Protein AF-A0A928IJK2-F1 (afdb_monomer_lite)

Sequence (153 aa):
MLKKISAVILCIFLLLCLLACENNAVIPQGGTDISQPETQPDKPLPTMDVFHTENIVRITFFGYYGEGTPVEVPSENMEEIIAWLDSFTLEEEILEDVVPGNNTWCVEIEYSDGAFVKQGLSSIKVGDTGYYLDYDQPPECFKKLISQSILEI

pLDDT: mean 72.0, std 21.46, range [30.52, 97.12]

Structure (mmCIF, N/CA/C/O backbone):
data_AF-A0A928IJK2-F1
#
_entry.id   AF-A0A928IJK2-F1
#
loop_
_atom_site.group_PDB
_atom_site.id
_atom_site.type_symbol
_atom_site.label_atom_id
_atom_site.label_alt_id
_atom_site.label_comp_id
_atom_site.label_asym_id
_atom_site.label_entity_id
_atom_site.label_seq_id
_atom_site.pdbx_PDB_ins_code
_atom_site.Cartn_x
_atom_site.Cartn_y
_atom_site.Cartn_z
_atom_site.occupancy
_atom_site.B_iso_or_equiv
_atom_site.auth_seq_id
_atom_site.auth_comp_id
_atom_site.auth_asym_id
_atom_site.auth_atom_id
_atom_site.pdbx_PDB_model_num
ATOM 1 N N . MET A 1 1 ? -6.064 -34.026 30.015 1.00 42.16 1 MET A N 1
ATOM 2 C CA . MET A 1 1 ? -4.723 -34.434 29.540 1.00 42.16 1 MET A CA 1
ATOM 3 C C . MET A 1 1 ? -4.695 -34.317 28.025 1.00 42.16 1 MET A C 1
ATOM 5 O O . MET A 1 1 ? -5.055 -35.266 27.340 1.00 42.16 1 MET A O 1
ATOM 9 N N . LEU A 1 2 ? -4.364 -33.133 27.504 1.00 40.41 2 LEU A N 1
ATOM 10 C CA . LEU A 1 2 ? -4.243 -32.905 26.065 1.00 40.41 2 LEU A CA 1
ATOM 11 C C . LEU A 1 2 ? -2.756 -32.929 25.703 1.00 40.41 2 LEU A C 1
ATOM 13 O O . LEU A 1 2 ? -1.925 -32.343 26.393 1.00 40.41 2 LEU A O 1
ATOM 17 N N . LYS A 1 3 ? -2.447 -33.752 24.703 1.00 42.09 3 LYS A N 1
ATOM 18 C CA . LYS A 1 3 ? -1.114 -34.214 24.326 1.00 42.09 3 LYS A CA 1
ATOM 19 C C . LYS A 1 3 ? -0.208 -33.045 23.947 1.00 42.09 3 LYS A C 1
ATOM 21 O O . LYS A 1 3 ? -0.611 -32.167 23.196 1.00 42.09 3 LYS A O 1
ATOM 26 N N . LYS A 1 4 ? 1.033 -33.112 24.436 1.00 47.56 4 LYS A N 1
ATOM 27 C CA . LYS A 1 4 ? 2.184 -32.325 23.988 1.00 47.56 4 LYS A CA 1
ATOM 28 C C . LYS A 1 4 ? 2.239 -32.366 22.459 1.00 47.56 4 LYS A C 1
ATOM 30 O O . LYS A 1 4 ? 2.626 -33.386 21.889 1.00 47.56 4 LYS A O 1
ATOM 35 N N . ILE A 1 5 ? 1.813 -31.288 21.808 1.00 51.25 5 ILE A N 1
ATOM 36 C CA . ILE A 1 5 ? 2.093 -31.068 20.393 1.00 51.25 5 ILE A CA 1
ATOM 37 C C . ILE A 1 5 ? 3.600 -30.841 20.340 1.00 51.25 5 ILE A C 1
ATOM 39 O O . ILE A 1 5 ? 4.123 -29.883 20.902 1.00 51.25 5 ILE A O 1
ATOM 43 N N . SER A 1 6 ? 4.298 -31.841 19.808 1.00 50.16 6 SER A N 1
ATOM 44 C CA . SER A 1 6 ? 5.751 -31.870 19.723 1.00 50.16 6 SER A CA 1
ATOM 45 C C . SER A 1 6 ? 6.216 -30.638 18.950 1.00 50.16 6 SER A C 1
ATOM 47 O O . SER A 1 6 ? 5.708 -30.397 17.856 1.00 50.16 6 SER A O 1
ATOM 49 N N . ALA A 1 7 ? 7.175 -29.883 19.496 1.00 53.25 7 ALA A N 1
ATOM 50 C CA . ALA A 1 7 ? 7.751 -28.679 18.879 1.00 53.25 7 ALA A CA 1
ATOM 51 C C . ALA A 1 7 ? 8.199 -28.901 17.417 1.00 53.25 7 ALA A C 1
ATOM 53 O O . ALA A 1 7 ? 8.236 -27.975 16.618 1.00 53.25 7 ALA A O 1
ATOM 54 N N . VAL A 1 8 ? 8.437 -30.160 17.046 1.00 53.50 8 VAL A N 1
ATOM 55 C CA . VAL A 1 8 ? 8.725 -30.626 15.688 1.00 53.50 8 VAL A CA 1
ATOM 56 C C . VAL A 1 8 ? 7.607 -30.295 14.684 1.00 53.50 8 VAL A C 1
ATOM 58 O O . VAL A 1 8 ? 7.909 -29.935 13.554 1.00 53.50 8 VAL A O 1
ATOM 61 N N . ILE A 1 9 ? 6.327 -30.361 15.070 1.00 55.25 9 ILE A N 1
ATOM 62 C CA . ILE A 1 9 ? 5.197 -30.061 14.165 1.00 55.25 9 ILE A CA 1
ATOM 63 C C . ILE A 1 9 ? 5.077 -28.549 13.921 1.00 55.25 9 ILE A C 1
ATOM 65 O O . ILE A 1 9 ? 4.771 -28.132 12.807 1.00 55.25 9 ILE A O 1
ATOM 69 N N . LEU A 1 10 ? 5.387 -27.732 14.934 1.00 51.78 10 LEU A N 1
ATOM 70 C CA . LEU A 1 10 ? 5.416 -26.273 14.808 1.00 51.78 10 LEU A CA 1
ATOM 71 C C . LEU A 1 10 ? 6.588 -25.820 13.919 1.00 51.78 10 LEU A C 1
ATOM 73 O O . LEU A 1 10 ? 6.405 -24.964 13.058 1.00 51.78 10 LEU A O 1
ATOM 77 N N . CYS A 1 11 ? 7.758 -26.459 14.050 1.00 50.19 11 CYS A N 1
ATOM 78 C CA . CYS A 1 11 ? 8.909 -26.194 13.182 1.00 50.19 11 CYS A CA 1
ATOM 79 C C . CYS A 1 11 ? 8.665 -26.594 11.721 1.00 50.19 11 CYS A C 1
ATOM 81 O O . CYS A 1 11 ? 9.144 -25.904 10.831 1.00 50.19 11 CYS A O 1
ATOM 83 N N . ILE A 1 12 ? 7.917 -27.671 11.453 1.00 55.12 12 ILE A N 1
ATOM 84 C CA . ILE A 1 12 ? 7.596 -28.082 10.075 1.00 55.12 12 ILE A CA 1
ATOM 85 C C . ILE A 1 12 ? 6.626 -27.092 9.413 1.00 55.12 12 ILE A C 1
ATOM 87 O O . ILE A 1 12 ? 6.797 -26.782 8.239 1.00 55.12 12 ILE A O 1
ATOM 91 N N . PHE A 1 13 ? 5.659 -26.541 10.157 1.00 53.00 13 PHE A N 1
ATOM 92 C CA . PHE A 1 13 ? 4.785 -25.479 9.642 1.00 53.00 13 PHE A CA 1
ATOM 93 C C . PHE A 1 13 ? 5.549 -24.173 9.372 1.00 53.00 13 PHE A C 1
ATOM 95 O O . PHE A 1 13 ? 5.330 -23.546 8.341 1.00 53.00 13 PHE A O 1
ATOM 102 N N . LEU A 1 14 ? 6.502 -23.807 10.236 1.00 50.84 14 LEU A N 1
ATOM 103 C CA . LEU A 1 14 ? 7.410 -22.675 10.005 1.00 50.84 14 LEU A CA 1
ATOM 104 C C . LEU A 1 14 ? 8.338 -22.898 8.797 1.00 50.84 14 LEU A C 1
ATOM 106 O O . LEU A 1 14 ? 8.558 -21.967 8.028 1.00 50.84 14 LEU A O 1
ATOM 110 N N . LEU A 1 15 ? 8.824 -24.127 8.574 1.00 46.91 15 LEU A N 1
ATOM 111 C CA . LEU A 1 15 ? 9.623 -24.468 7.388 1.00 46.91 15 LEU A CA 1
ATOM 112 C C . LEU A 1 15 ? 8.802 -24.431 6.090 1.00 46.91 15 LEU A C 1
ATOM 114 O O . LEU A 1 15 ? 9.315 -24.020 5.055 1.00 46.91 15 LEU A O 1
ATOM 118 N N . LEU A 1 16 ? 7.530 -24.833 6.137 1.00 45.00 16 LEU A N 1
ATOM 119 C CA . LEU A 1 16 ? 6.624 -24.746 4.987 1.00 45.00 16 LEU A CA 1
ATOM 120 C C . LEU A 1 16 ? 6.260 -23.294 4.638 1.00 45.00 16 LEU A C 1
ATOM 122 O O . LEU A 1 16 ? 6.079 -22.999 3.461 1.00 45.00 16 LEU A O 1
ATOM 126 N N . CYS A 1 17 ? 6.230 -22.381 5.617 1.00 43.03 17 CYS A N 1
ATOM 127 C CA . CYS A 1 17 ? 6.132 -20.943 5.346 1.00 43.03 17 CYS A CA 1
ATOM 128 C C . CYS A 1 17 ? 7.426 -20.368 4.744 1.00 43.03 17 CYS A C 1
ATOM 130 O O . CYS A 1 17 ? 7.348 -19.507 3.874 1.00 43.03 17 CYS A O 1
ATOM 132 N N . LEU A 1 18 ? 8.603 -20.861 5.152 1.00 40.16 18 LEU A N 1
ATOM 133 C CA . LEU A 1 18 ? 9.893 -20.447 4.574 1.00 40.16 18 LEU A CA 1
ATOM 134 C C . LEU A 1 18 ? 10.011 -20.841 3.088 1.00 40.16 18 LEU A C 1
ATOM 136 O O . LEU A 1 18 ? 10.439 -20.038 2.264 1.00 40.16 18 LEU A O 1
ATOM 140 N N . LEU A 1 19 ? 9.529 -22.032 2.719 1.00 43.72 19 LEU A N 1
ATOM 141 C CA . LEU A 1 19 ? 9.541 -22.532 1.335 1.00 43.72 19 LEU A CA 1
ATOM 142 C C . LEU A 1 19 ? 8.519 -21.868 0.394 1.00 43.72 19 LEU A C 1
ATOM 144 O O . LEU A 1 19 ? 8.597 -22.068 -0.815 1.00 43.72 19 LEU A O 1
ATOM 148 N N . ALA A 1 20 ? 7.574 -21.074 0.907 1.00 42.31 20 ALA A N 1
ATOM 149 C CA . ALA A 1 20 ? 6.661 -20.297 0.064 1.00 42.31 20 ALA A CA 1
ATOM 150 C C . ALA A 1 20 ? 7.282 -18.976 -0.433 1.00 42.31 20 ALA A C 1
ATOM 152 O O . ALA A 1 20 ? 6.741 -18.363 -1.350 1.00 42.31 20 ALA A O 1
ATOM 153 N N . CYS A 1 21 ? 8.426 -18.566 0.131 1.00 39.59 21 CYS A N 1
ATOM 154 C CA . CYS A 1 21 ? 9.182 -17.391 -0.313 1.00 39.59 21 CYS A CA 1
ATOM 155 C C . CYS A 1 21 ? 10.445 -17.745 -1.120 1.00 39.59 21 CYS A C 1
ATOM 157 O O . CYS A 1 21 ? 10.965 -16.889 -1.833 1.00 39.59 21 CYS A O 1
ATOM 159 N N . GLU A 1 22 ? 10.930 -18.989 -1.048 1.00 43.34 22 GLU A N 1
ATOM 160 C CA . GLU A 1 22 ? 12.134 -19.448 -1.748 1.00 43.34 22 GLU A CA 1
ATOM 161 C C . GLU A 1 22 ? 11.792 -20.505 -2.805 1.00 43.34 22 GLU A C 1
ATOM 163 O O . GLU A 1 22 ? 11.701 -21.687 -2.495 1.00 43.34 22 GLU A O 1
ATOM 168 N N . ASN A 1 23 ? 11.637 -20.110 -4.069 1.00 42.38 23 ASN A N 1
ATOM 169 C CA . ASN A 1 23 ? 11.856 -21.010 -5.205 1.00 42.38 23 ASN A CA 1
ATOM 170 C C . ASN A 1 23 ? 12.212 -20.205 -6.456 1.00 42.38 23 ASN A C 1
ATOM 172 O O . ASN A 1 23 ? 11.335 -19.688 -7.142 1.00 42.38 23 ASN A O 1
ATOM 176 N N . ASN A 1 24 ? 13.518 -20.104 -6.722 1.00 40.22 24 ASN A N 1
ATOM 177 C CA . ASN A 1 24 ? 14.167 -20.501 -7.984 1.00 40.22 24 ASN A CA 1
ATOM 178 C C . ASN A 1 24 ? 15.527 -19.800 -8.140 1.00 40.22 24 ASN A C 1
ATOM 180 O O . ASN A 1 24 ? 15.746 -19.025 -9.064 1.00 40.22 24 ASN A O 1
ATOM 184 N N . ALA A 1 25 ? 16.478 -20.116 -7.260 1.00 32.56 25 ALA A N 1
ATOM 185 C CA . ALA A 1 25 ? 17.888 -19.884 -7.554 1.00 32.56 25 ALA A CA 1
ATOM 186 C C . ALA A 1 25 ? 18.413 -21.079 -8.369 1.00 32.56 25 ALA A C 1
ATOM 188 O O . ALA A 1 25 ? 18.841 -22.093 -7.818 1.00 32.56 25 ALA A O 1
ATOM 189 N N . VAL A 1 26 ? 18.337 -20.990 -9.699 1.00 35.78 26 VAL A N 1
ATOM 190 C CA . VAL A 1 26 ? 19.169 -21.826 -10.575 1.00 35.78 26 VAL A CA 1
ATOM 191 C C . VAL A 1 26 ? 20.574 -21.243 -10.517 1.00 35.78 26 VAL A C 1
ATOM 193 O O . VAL A 1 26 ? 20.751 -20.067 -10.801 1.00 35.78 26 VAL A O 1
ATOM 196 N N . ILE A 1 27 ? 21.562 -22.053 -10.140 1.00 40.22 27 ILE A N 1
ATOM 197 C CA . ILE A 1 27 ? 22.981 -21.681 -10.162 1.00 40.22 27 ILE A CA 1
ATOM 198 C C . ILE A 1 27 ? 23.524 -21.935 -11.577 1.00 40.22 27 ILE A C 1
ATOM 200 O O . ILE A 1 27 ? 23.604 -23.105 -11.964 1.00 40.22 27 ILE A O 1
ATOM 204 N N . PRO A 1 28 ? 23.991 -20.923 -12.332 1.00 38.88 28 PRO A N 1
ATOM 205 C CA . PRO A 1 28 ? 24.924 -21.145 -13.419 1.00 38.88 28 PRO A CA 1
ATOM 206 C C . PRO A 1 28 ? 26.345 -20.886 -12.910 1.00 38.88 28 PRO A C 1
ATOM 208 O O . PRO A 1 28 ? 26.696 -19.797 -12.463 1.00 38.88 28 PRO A O 1
ATOM 211 N N . GLN A 1 29 ? 27.184 -21.915 -12.992 1.00 40.66 29 GLN A N 1
ATOM 212 C CA . GLN A 1 29 ? 28.629 -21.747 -12.927 1.00 40.66 29 GLN A CA 1
ATOM 213 C C . GLN A 1 29 ? 29.141 -21.210 -14.266 1.00 40.66 29 GLN A C 1
ATOM 215 O O . GLN A 1 29 ? 28.863 -21.816 -15.299 1.00 40.66 29 GLN A O 1
ATOM 220 N N . GLY A 1 30 ? 29.980 -20.172 -14.239 1.00 33.91 30 GLY A N 1
ATOM 221 C CA . GLY A 1 30 ? 30.971 -19.964 -15.295 1.00 33.91 30 GLY A CA 1
ATOM 222 C C . GLY A 1 30 ? 31.285 -18.514 -15.655 1.00 33.91 30 GLY A C 1
ATOM 223 O O . GLY A 1 30 ? 30.442 -17.818 -16.195 1.00 33.91 30 GLY A O 1
ATOM 224 N N . GLY A 1 31 ? 32.562 -18.152 -15.489 1.00 31.61 31 GLY A N 1
ATOM 225 C CA . GLY A 1 31 ? 33.291 -17.328 -16.459 1.00 31.61 31 GLY A CA 1
ATOM 226 C C . GLY A 1 31 ? 33.277 -15.815 -16.249 1.00 31.61 31 GLY A C 1
ATOM 227 O O . GLY A 1 31 ? 32.331 -15.135 -16.605 1.00 31.61 31 GLY A O 1
ATOM 228 N N . THR A 1 32 ? 34.407 -15.300 -15.764 1.00 41.53 32 THR A N 1
ATOM 229 C CA . THR A 1 32 ? 34.867 -13.905 -15.867 1.00 41.53 32 THR A CA 1
ATOM 230 C C . THR A 1 32 ? 34.668 -13.298 -17.258 1.00 41.53 32 THR A C 1
ATOM 232 O O . THR A 1 32 ? 35.237 -13.822 -18.213 1.00 41.53 32 THR A O 1
ATOM 235 N N . ASP A 1 33 ? 34.051 -12.117 -17.323 1.00 30.52 33 ASP A N 1
ATOM 236 C CA . ASP A 1 33 ? 34.641 -10.977 -18.031 1.00 30.52 33 ASP A CA 1
ATOM 237 C C . ASP A 1 33 ? 34.201 -9.657 -17.380 1.00 30.52 33 ASP A C 1
ATOM 239 O O . ASP A 1 33 ? 33.043 -9.477 -17.011 1.00 30.52 33 ASP A O 1
ATOM 243 N N . ILE A 1 34 ? 35.163 -8.760 -17.176 1.00 47.44 34 ILE A N 1
ATOM 244 C CA . ILE A 1 34 ? 34.979 -7.461 -16.532 1.00 47.44 34 ILE A CA 1
ATOM 245 C C . ILE A 1 34 ? 34.822 -6.467 -17.675 1.00 47.44 34 ILE A C 1
ATOM 247 O O . ILE A 1 34 ? 35.806 -6.050 -18.281 1.00 47.44 34 ILE A O 1
ATOM 251 N N . SER A 1 35 ? 33.592 -6.098 -17.999 1.00 36.81 35 SER A N 1
ATOM 252 C CA . SER A 1 35 ? 33.308 -4.971 -18.885 1.00 36.81 35 SER A CA 1
ATOM 253 C C . SER A 1 35 ? 32.145 -4.183 -18.297 1.00 36.81 35 SER A C 1
ATOM 255 O O . SER A 1 35 ? 31.202 -4.767 -17.776 1.00 36.81 35 SER A O 1
ATOM 257 N N . GLN A 1 36 ? 32.311 -2.858 -18.285 1.00 37.59 36 GLN A N 1
ATOM 258 C CA . GLN A 1 36 ? 31.427 -1.837 -17.708 1.00 37.59 36 GLN A CA 1
ATOM 259 C C . GLN A 1 36 ? 29.932 -2.168 -17.831 1.00 37.59 36 GLN A C 1
ATOM 261 O O . GLN A 1 36 ? 29.539 -2.659 -18.888 1.00 37.59 36 GLN A O 1
ATOM 266 N N . PRO A 1 37 ? 29.080 -1.803 -16.848 1.00 38.72 37 PRO A N 1
ATOM 267 C CA . PRO A 1 37 ? 27.646 -1.812 -17.083 1.00 38.72 37 PRO A CA 1
ATOM 268 C C . PRO A 1 37 ? 27.351 -0.771 -18.166 1.00 38.72 37 PRO A C 1
ATOM 270 O O . PRO A 1 37 ? 27.391 0.441 -17.936 1.00 38.72 37 PRO A O 1
ATOM 273 N N . GLU A 1 38 ? 27.145 -1.262 -19.384 1.00 38.62 38 GLU A N 1
ATOM 274 C CA . GLU A 1 38 ? 26.524 -0.511 -20.456 1.00 38.62 38 GLU A CA 1
ATOM 275 C C . GLU A 1 38 ? 25.148 -0.098 -19.941 1.00 38.62 38 GLU A C 1
ATOM 277 O O . GLU A 1 38 ? 24.341 -0.934 -19.541 1.00 38.62 38 GLU A O 1
ATOM 282 N N . THR A 1 39 ? 24.909 1.208 -19.881 1.00 42.47 39 THR A N 1
ATOM 283 C CA . THR A 1 39 ? 23.608 1.776 -19.542 1.00 42.47 39 THR A CA 1
ATOM 284 C C . THR A 1 39 ? 22.614 1.222 -20.559 1.00 42.47 39 THR A C 1
ATOM 286 O O . THR A 1 39 ? 22.663 1.592 -21.736 1.00 42.47 39 THR A O 1
ATOM 289 N N . GLN A 1 40 ? 21.788 0.258 -20.138 1.00 46.19 40 GLN A N 1
ATOM 290 C CA . GLN A 1 40 ? 20.740 -0.302 -20.983 1.00 46.19 40 GLN A CA 1
ATOM 291 C C . GLN A 1 40 ? 19.862 0.852 -21.484 1.00 46.19 40 GLN A C 1
ATOM 293 O O . GLN A 1 40 ? 19.546 1.754 -20.708 1.00 46.19 40 GLN A O 1
ATOM 298 N N . PRO A 1 41 ? 19.473 0.853 -22.769 1.00 48.78 41 PRO A N 1
ATOM 299 C CA . PRO A 1 41 ? 18.548 1.854 -23.281 1.00 48.78 41 PRO A CA 1
ATOM 300 C C . PRO A 1 41 ? 17.248 1.768 -22.478 1.00 48.78 41 PRO A C 1
ATOM 302 O O . PRO A 1 41 ? 16.774 0.650 -22.276 1.00 48.78 41 PRO A O 1
ATOM 305 N N . ASP A 1 42 ? 16.714 2.922 -22.048 1.00 61.28 42 ASP A N 1
ATOM 306 C CA . ASP A 1 42 ? 15.451 3.098 -21.311 1.00 61.28 42 ASP A CA 1
ATOM 307 C C . ASP A 1 42 ? 14.395 2.085 -21.772 1.00 61.28 42 ASP A C 1
ATOM 309 O O . ASP A 1 42 ? 13.663 2.297 -22.746 1.00 61.28 42 ASP A O 1
ATOM 313 N N . LYS A 1 43 ? 14.332 0.938 -21.094 1.00 60.28 43 LYS A N 1
ATOM 314 C CA . LYS A 1 43 ? 13.240 -0.008 -21.265 1.00 60.28 43 LYS A CA 1
ATOM 315 C C . LYS A 1 43 ? 12.033 0.692 -20.649 1.00 60.28 43 LYS A C 1
ATOM 317 O O . LYS A 1 43 ? 12.098 1.029 -19.468 1.00 60.28 43 LYS A O 1
ATOM 322 N N . PRO A 1 44 ? 10.956 0.946 -21.411 1.00 66.00 44 PRO A N 1
ATOM 323 C CA . PRO A 1 44 ? 9.793 1.608 -20.849 1.00 66.00 44 PRO A CA 1
ATOM 324 C C . PRO A 1 44 ? 9.273 0.776 -19.678 1.00 66.00 44 PRO A C 1
ATOM 326 O O . PRO A 1 44 ? 9.063 -0.435 -19.812 1.00 66.00 44 PRO A O 1
ATOM 329 N N . LEU A 1 45 ? 9.111 1.432 -18.531 1.00 76.56 45 LEU A N 1
ATOM 330 C CA . LEU A 1 45 ? 8.545 0.814 -17.342 1.00 76.56 45 LEU A CA 1
ATOM 331 C C . LEU A 1 45 ? 7.120 0.341 -17.645 1.00 76.56 45 LEU A C 1
ATOM 333 O O . LEU A 1 45 ? 6.410 0.982 -18.431 1.00 76.56 45 LEU A O 1
ATOM 337 N N . PRO A 1 46 ? 6.675 -0.766 -17.032 1.00 73.81 46 PRO A N 1
ATOM 338 C CA . PRO A 1 46 ? 5.279 -1.157 -17.102 1.00 73.81 46 PRO A CA 1
ATOM 339 C C . PRO A 1 46 ? 4.390 -0.011 -16.605 1.00 73.81 46 PRO A C 1
ATOM 341 O O . PRO A 1 46 ? 4.567 0.486 -15.497 1.00 73.81 46 PRO A O 1
ATOM 344 N N . THR A 1 47 ? 3.407 0.397 -17.402 1.00 72.31 47 THR A N 1
ATOM 345 C CA . THR A 1 47 ? 2.336 1.272 -16.921 1.00 72.31 47 THR A CA 1
ATOM 346 C C . THR A 1 47 ? 1.327 0.402 -16.181 1.00 72.31 47 THR A C 1
ATOM 348 O O . THR A 1 47 ? 0.496 -0.252 -16.817 1.00 72.31 47 THR A O 1
ATOM 351 N N . MET A 1 48 ? 1.440 0.335 -14.858 1.00 78.56 48 MET A N 1
ATOM 352 C CA . MET A 1 48 ? 0.477 -0.346 -13.996 1.00 78.56 48 MET A CA 1
ATOM 353 C C . MET A 1 48 ? 0.206 0.480 -12.748 1.00 78.56 48 MET A C 1
ATOM 355 O O . MET A 1 48 ? 1.110 1.142 -12.239 1.00 78.56 48 MET A O 1
ATOM 359 N N . ASP A 1 49 ? -1.016 0.379 -12.241 1.00 80.44 49 ASP A N 1
ATOM 360 C CA . ASP A 1 49 ? -1.346 0.884 -10.916 1.00 80.44 49 ASP A CA 1
ATOM 361 C C . ASP A 1 49 ? -0.666 -0.028 -9.892 1.00 80.44 49 ASP A C 1
ATOM 363 O O . ASP A 1 49 ? -0.879 -1.246 -9.888 1.00 80.44 49 ASP A O 1
ATOM 367 N N . VAL A 1 50 ? 0.192 0.543 -9.046 1.00 85.75 50 VAL A N 1
ATOM 368 C CA . VAL A 1 50 ? 0.891 -0.220 -7.999 1.00 85.75 50 VAL A CA 1
ATOM 369 C C . VAL A 1 50 ? -0.112 -0.725 -6.960 1.00 85.75 50 VAL A C 1
ATOM 371 O O . VAL A 1 50 ? -0.023 -1.867 -6.503 1.00 85.75 50 VAL A O 1
ATOM 374 N N . PHE A 1 51 ? -1.097 0.111 -6.634 1.00 87.94 51 PHE A N 1
ATOM 375 C CA . PHE A 1 51 ? -2.222 -0.215 -5.773 1.00 87.94 51 PHE A CA 1
ATOM 376 C C . PHE A 1 51 ? -3.523 0.092 -6.501 1.00 87.94 51 PHE A C 1
ATOM 378 O O . PHE A 1 51 ? -3.705 1.185 -7.024 1.00 87.94 51 PHE A O 1
ATOM 385 N N . HIS A 1 52 ? -4.461 -0.851 -6.488 1.00 88.88 52 HIS A N 1
ATOM 386 C CA . HIS A 1 52 ? -5.830 -0.536 -6.867 1.00 88.88 52 HIS A CA 1
ATOM 387 C C . HIS A 1 52 ? -6.475 0.223 -5.707 1.00 88.88 52 HIS A C 1
ATOM 389 O O . HIS A 1 52 ? -6.551 -0.287 -4.594 1.00 88.88 52 HIS A O 1
ATOM 395 N N . THR A 1 53 ? -6.906 1.456 -5.947 1.00 89.31 53 THR A N 1
ATOM 396 C CA . THR A 1 53 ? -7.439 2.346 -4.901 1.00 89.31 53 THR A CA 1
ATOM 397 C C . THR A 1 53 ? -8.964 2.326 -4.808 1.00 89.31 53 THR A C 1
ATOM 399 O O . THR A 1 53 ? -9.555 2.835 -3.855 1.00 89.31 53 THR A O 1
ATOM 402 N N . GLU A 1 54 ? -9.626 1.667 -5.758 1.00 90.62 54 GLU A N 1
ATOM 403 C CA . GLU A 1 54 ? -11.071 1.478 -5.762 1.00 90.62 54 GLU A CA 1
ATOM 404 C C . GLU A 1 54 ? -11.512 0.354 -4.815 1.00 90.62 54 GLU A C 1
ATOM 406 O O . GLU A 1 54 ? -10.856 -0.676 -4.681 1.00 90.62 54 GLU A O 1
ATOM 411 N N . ASN A 1 55 ? -12.697 0.512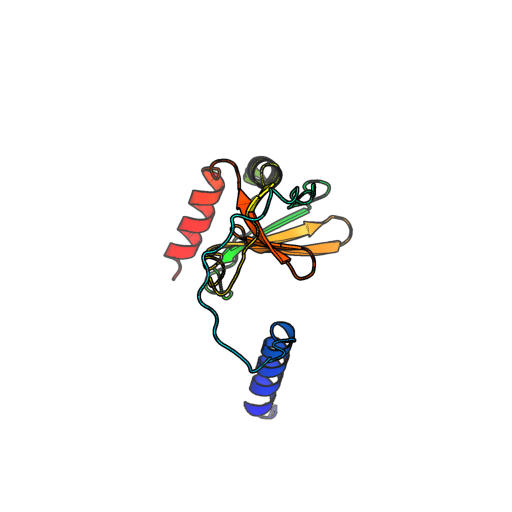 -4.214 1.00 92.94 55 ASN A N 1
ATOM 412 C CA . ASN A 1 55 ? -13.375 -0.530 -3.432 1.00 92.94 55 ASN A CA 1
ATOM 413 C C . ASN A 1 55 ? -12.586 -1.081 -2.228 1.00 92.94 55 ASN A C 1
ATOM 415 O O . ASN A 1 55 ? -12.900 -2.167 -1.735 1.00 92.94 55 ASN A O 1
ATOM 419 N N . ILE A 1 56 ? -11.600 -0.333 -1.732 1.00 95.25 56 ILE A N 1
ATOM 420 C CA . ILE A 1 56 ? -10.873 -0.664 -0.508 1.00 95.25 56 ILE A CA 1
ATOM 421 C C . ILE A 1 56 ? -11.825 -0.585 0.691 1.00 95.25 56 ILE A C 1
ATOM 423 O O . ILE A 1 56 ? -12.538 0.405 0.871 1.00 95.25 56 ILE A O 1
ATOM 427 N N . VAL A 1 57 ? -11.806 -1.615 1.538 1.00 95.94 57 VAL A N 1
ATOM 428 C CA . VAL A 1 57 ? -12.597 -1.663 2.780 1.00 95.94 57 VAL A CA 1
ATOM 429 C C . VAL A 1 57 ? -11.739 -1.630 4.043 1.00 95.94 57 VAL A C 1
ATOM 431 O O . VAL A 1 57 ? -12.229 -1.195 5.085 1.00 95.94 57 VAL A O 1
ATOM 434 N N . ARG A 1 58 ? -10.471 -2.053 3.967 1.00 97.00 58 ARG A N 1
ATOM 435 C CA . ARG A 1 58 ? -9.526 -2.016 5.092 1.00 97.00 58 ARG A CA 1
ATOM 436 C C . ARG A 1 58 ? -8.102 -1.830 4.591 1.00 97.00 58 ARG A C 1
ATOM 438 O O . ARG A 1 58 ? -7.716 -2.432 3.591 1.00 97.00 58 ARG A O 1
ATOM 445 N N . ILE A 1 59 ? -7.327 -1.036 5.323 1.00 96.56 59 ILE A N 1
ATOM 446 C CA . ILE A 1 59 ? -5.885 -0.887 5.129 1.00 96.56 59 ILE A CA 1
ATOM 447 C C . ILE A 1 59 ? -5.201 -1.153 6.466 1.00 96.56 59 ILE A C 1
ATOM 449 O O . ILE A 1 59 ? -5.583 -0.577 7.486 1.00 96.56 59 ILE A O 1
ATOM 453 N N . THR A 1 60 ? -4.175 -1.996 6.449 1.00 93.69 60 THR A N 1
ATOM 454 C CA . THR A 1 60 ? -3.360 -2.318 7.623 1.00 93.69 60 THR A CA 1
ATOM 455 C C . THR A 1 60 ? -1.884 -2.162 7.284 1.00 93.69 60 THR A C 1
ATOM 457 O O . THR A 1 60 ? -1.394 -2.772 6.335 1.00 93.69 60 THR A O 1
ATOM 460 N N . PHE A 1 61 ? -1.152 -1.387 8.081 1.00 91.31 61 PHE A N 1
ATOM 461 C CA . PHE A 1 61 ? 0.301 -1.266 7.976 1.00 91.31 61 PHE A CA 1
ATOM 462 C C . PHE A 1 61 ? 1.004 -2.192 8.966 1.00 91.31 61 PHE A C 1
ATOM 464 O O . PHE A 1 61 ? 0.541 -2.391 10.088 1.00 91.31 61 PHE A O 1
ATOM 471 N N . PHE A 1 62 ? 2.142 -2.750 8.572 1.00 84.88 62 PHE A N 1
ATOM 472 C CA . PHE A 1 62 ? 2.977 -3.572 9.449 1.00 84.88 62 PHE A CA 1
ATOM 473 C C . PHE A 1 62 ? 4.453 -3.398 9.096 1.00 84.88 62 PHE A C 1
ATOM 475 O O . PHE A 1 62 ? 4.807 -3.175 7.934 1.00 84.88 62 PHE A O 1
ATOM 482 N N . GLY A 1 63 ? 5.307 -3.494 10.114 1.00 75.25 63 GLY A N 1
ATOM 483 C CA . GLY A 1 63 ? 6.753 -3.450 9.945 1.00 75.25 63 GLY A CA 1
ATOM 484 C C . GLY A 1 63 ? 7.277 -4.671 9.184 1.00 75.25 63 GLY A C 1
ATOM 485 O O . GLY A 1 63 ? 6.648 -5.739 9.150 1.00 75.25 63 GLY A O 1
ATOM 486 N N . TYR A 1 64 ? 8.444 -4.519 8.556 1.00 67.88 64 TYR A N 1
ATOM 487 C CA . TYR A 1 64 ? 9.135 -5.630 7.896 1.00 67.88 64 TYR A CA 1
ATOM 488 C C . TYR A 1 64 ? 9.377 -6.802 8.866 1.00 67.88 64 TYR A C 1
ATOM 490 O O . TYR A 1 64 ? 9.600 -6.591 10.053 1.00 67.88 64 TYR A O 1
ATOM 498 N N . TYR A 1 65 ? 9.336 -8.039 8.360 1.00 53.91 65 TYR A N 1
ATOM 499 C CA . TYR A 1 65 ? 9.363 -9.310 9.118 1.00 53.91 65 TYR A CA 1
ATOM 500 C C . TYR A 1 65 ? 8.130 -9.642 9.974 1.00 53.91 65 TYR A C 1
ATOM 502 O O . TYR A 1 65 ? 8.117 -10.678 10.639 1.00 53.91 65 TYR A O 1
ATOM 510 N N . GLY A 1 66 ? 7.068 -8.828 9.934 1.00 53.91 66 GLY A N 1
ATOM 511 C CA . GLY A 1 66 ? 5.945 -9.011 10.861 1.00 53.91 66 GLY A CA 1
ATOM 512 C C . GLY A 1 66 ? 6.341 -8.703 12.308 1.00 53.91 66 GLY A C 1
ATOM 513 O O . GLY A 1 66 ? 5.673 -9.1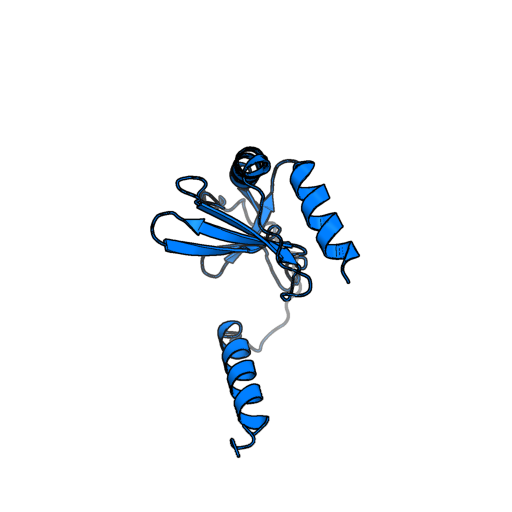52 13.239 1.00 53.91 66 GLY A O 1
ATOM 514 N N . GLU A 1 67 ? 7.441 -7.967 12.487 1.00 54.75 67 GLU A N 1
ATOM 515 C CA . GLU A 1 67 ? 7.811 -7.366 13.757 1.00 54.75 67 GLU A CA 1
ATOM 516 C C . GLU A 1 67 ? 6.984 -6.086 13.959 1.00 54.75 67 GLU A C 1
ATOM 518 O O . GLU A 1 67 ? 6.788 -5.292 13.036 1.00 54.75 67 GLU A O 1
ATOM 523 N N . GLY A 1 68 ? 6.472 -5.907 15.177 1.00 63.06 68 GLY A N 1
ATOM 524 C CA . GLY A 1 68 ? 5.574 -4.811 15.540 1.00 63.06 68 GLY A CA 1
ATOM 525 C C . GLY A 1 68 ? 4.085 -5.159 15.444 1.00 63.06 68 GLY A C 1
ATOM 526 O O . GLY A 1 68 ? 3.669 -6.120 14.797 1.00 63.06 68 GLY A O 1
ATOM 527 N N . THR A 1 69 ? 3.267 -4.370 16.139 1.00 78.69 69 THR A N 1
ATOM 528 C CA . THR A 1 69 ? 1.806 -4.496 16.122 1.00 78.69 69 THR A CA 1
ATOM 529 C C . THR A 1 69 ? 1.269 -3.992 14.777 1.00 78.69 69 THR A C 1
ATOM 531 O O . THR A 1 69 ? 1.562 -2.849 14.421 1.00 78.69 69 THR A O 1
ATOM 534 N N . PRO A 1 70 ? 0.487 -4.791 14.022 1.00 86.06 70 PRO A N 1
ATOM 535 C CA . PRO A 1 70 ? -0.203 -4.296 12.836 1.00 86.06 70 PRO A CA 1
ATOM 536 C C . PRO A 1 70 ? -1.098 -3.106 13.189 1.00 86.06 70 PRO A C 1
ATOM 538 O O . PRO A 1 70 ? -1.859 -3.165 14.157 1.00 86.06 70 PRO A O 1
ATOM 541 N N . VAL A 1 71 ? -1.017 -2.039 12.400 1.00 89.81 71 VAL A N 1
ATOM 542 C CA . VAL A 1 71 ? -1.776 -0.807 12.611 1.00 89.81 71 VAL A CA 1
ATOM 543 C C . VAL A 1 71 ? -2.836 -0.690 11.532 1.00 89.81 71 VAL A C 1
ATOM 545 O O . VAL A 1 71 ? -2.535 -0.405 10.373 1.00 89.81 71 VAL A O 1
ATOM 548 N N . GLU A 1 72 ? -4.086 -0.914 11.917 1.00 93.88 72 GLU A N 1
ATOM 549 C CA . GLU A 1 72 ? -5.229 -0.635 11.054 1.00 93.88 72 GLU A CA 1
ATOM 550 C C . GLU A 1 72 ? -5.398 0.877 10.885 1.00 93.88 72 GLU A C 1
ATOM 552 O O . GLU A 1 72 ? -5.319 1.638 11.853 1.00 93.88 72 GLU A O 1
ATOM 557 N N . VAL A 1 73 ? -5.631 1.310 9.648 1.00 95.38 73 VAL A N 1
ATOM 558 C CA . VAL A 1 73 ? -5.897 2.709 9.323 1.00 95.38 73 VAL A CA 1
ATOM 559 C C . VAL A 1 73 ? -7.300 3.082 9.816 1.00 95.38 73 VAL A C 1
ATOM 561 O O . VAL A 1 73 ? -8.283 2.493 9.364 1.00 95.38 73 VAL A O 1
ATOM 564 N N . PRO A 1 74 ? -7.432 4.074 10.716 1.00 95.62 74 PRO A N 1
ATOM 565 C CA . PRO A 1 74 ? -8.734 4.559 11.157 1.00 95.62 74 PRO A CA 1
ATOM 566 C C . PRO A 1 74 ? -9.537 5.163 10.004 1.00 95.62 74 PRO A C 1
ATOM 568 O O . PRO A 1 74 ? -8.970 5.796 9.111 1.00 95.62 74 PRO A O 1
ATOM 571 N N . SER A 1 75 ? -10.865 5.041 10.062 1.00 95.62 75 SER A N 1
ATOM 572 C CA . SER A 1 75 ? -11.775 5.530 9.015 1.00 95.62 75 SER A CA 1
ATOM 573 C C . SER A 1 75 ? -11.563 7.001 8.642 1.00 95.62 75 SER A C 1
ATOM 575 O O . SER A 1 75 ? -11.670 7.358 7.473 1.00 95.62 75 SER A O 1
ATOM 577 N N . GLU A 1 76 ? -11.215 7.843 9.614 1.00 96.31 76 GLU A N 1
ATOM 578 C CA . GLU A 1 76 ? -10.949 9.271 9.435 1.00 96.31 76 GLU A CA 1
ATOM 579 C C . GLU A 1 76 ? -9.675 9.574 8.633 1.00 96.31 76 GLU A C 1
ATOM 581 O O . GLU A 1 76 ? -9.551 10.672 8.100 1.00 96.31 76 GLU A O 1
ATOM 586 N N . ASN A 1 77 ? -8.752 8.613 8.531 1.00 96.69 77 ASN A N 1
ATOM 587 C CA . ASN A 1 77 ? -7.497 8.742 7.789 1.00 96.69 77 ASN A CA 1
ATOM 588 C C . ASN A 1 77 ? -7.533 7.995 6.443 1.00 96.69 77 ASN A C 1
ATOM 590 O O . ASN A 1 77 ? -6.596 8.118 5.659 1.00 96.69 77 ASN A O 1
ATOM 594 N N . MET A 1 78 ? -8.587 7.216 6.162 1.00 96.12 78 MET A N 1
ATOM 595 C CA . MET A 1 78 ? -8.660 6.353 4.975 1.00 96.12 78 MET A CA 1
ATOM 596 C C . MET A 1 78 ? -8.536 7.132 3.666 1.00 96.12 78 MET A C 1
ATOM 598 O O . MET A 1 78 ? -7.785 6.715 2.796 1.00 96.12 78 MET A O 1
ATOM 602 N N . GLU A 1 79 ? -9.230 8.262 3.523 1.00 96.12 79 GLU A N 1
ATOM 603 C CA . GLU A 1 79 ? -9.199 9.061 2.288 1.00 96.12 79 GLU A CA 1
ATOM 604 C C . GLU A 1 79 ? -7.785 9.575 1.973 1.00 96.12 79 GLU A C 1
ATOM 606 O O . GLU A 1 79 ? -7.310 9.440 0.849 1.00 96.12 79 GLU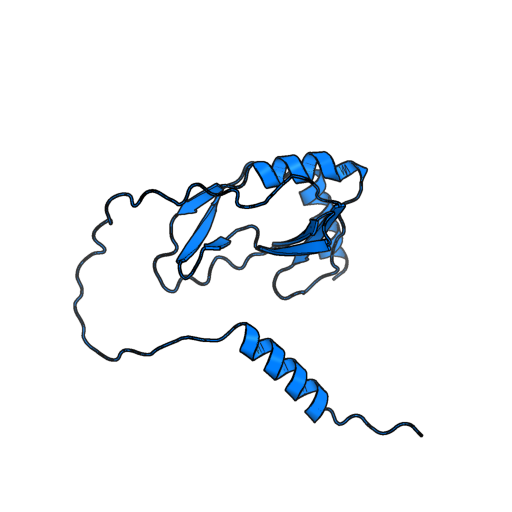 A O 1
ATOM 611 N N . GLU A 1 80 ? -7.084 10.098 2.982 1.00 96.50 80 GLU A N 1
ATOM 612 C CA . GLU A 1 80 ? -5.719 10.617 2.839 1.00 96.50 80 GLU A CA 1
ATOM 613 C C . GLU A 1 80 ? -4.721 9.495 2.516 1.00 96.50 80 GLU A C 1
ATOM 615 O O . GLU A 1 80 ? -3.845 9.662 1.668 1.00 96.50 80 GLU A O 1
ATOM 620 N N . ILE A 1 81 ? -4.876 8.328 3.150 1.00 97.12 81 ILE A N 1
ATOM 621 C CA . ILE A 1 81 ? -4.032 7.162 2.873 1.00 97.12 81 ILE A CA 1
ATOM 622 C C . ILE A 1 81 ? -4.303 6.594 1.476 1.00 97.12 81 ILE A C 1
ATOM 624 O O . ILE A 1 81 ? -3.351 6.250 0.785 1.00 97.12 81 ILE A O 1
ATOM 628 N N . ILE A 1 82 ? -5.562 6.515 1.036 1.00 96.56 82 ILE A N 1
ATOM 629 C CA . ILE A 1 82 ? -5.905 6.046 -0.315 1.00 96.56 82 ILE A CA 1
ATOM 630 C C . ILE A 1 82 ? -5.309 6.984 -1.367 1.00 96.56 82 ILE A C 1
ATOM 632 O O . ILE A 1 82 ? -4.677 6.503 -2.300 1.00 96.56 82 ILE A O 1
ATOM 636 N N . ALA A 1 83 ? -5.445 8.302 -1.191 1.00 95.75 83 ALA A N 1
ATOM 637 C CA . ALA A 1 83 ? -4.846 9.280 -2.099 1.00 95.75 83 ALA A CA 1
ATOM 638 C C . ALA A 1 83 ? -3.316 9.154 -2.155 1.00 95.75 83 ALA A C 1
ATOM 640 O O . ALA A 1 83 ? -2.717 9.292 -3.217 1.00 95.75 83 ALA A O 1
ATOM 641 N N . TRP A 1 84 ? -2.677 8.851 -1.022 1.00 95.94 84 TRP A N 1
ATOM 642 C CA . TRP A 1 84 ? -1.246 8.578 -1.003 1.00 95.94 84 TRP A CA 1
ATOM 643 C C . TRP A 1 84 ? -0.890 7.275 -1.731 1.00 95.94 84 TRP A C 1
ATOM 645 O O . TRP A 1 84 ? 0.042 7.283 -2.527 1.00 95.94 84 TRP A O 1
ATOM 655 N N . LEU A 1 85 ? -1.636 6.184 -1.527 1.00 95.00 85 LEU A N 1
ATOM 656 C CA . LEU A 1 85 ? -1.429 4.921 -2.251 1.00 95.00 85 LEU A CA 1
ATOM 657 C C . LEU A 1 85 ? -1.624 5.076 -3.770 1.00 95.00 85 LEU A C 1
ATOM 659 O O . LEU A 1 85 ? -0.923 4.423 -4.536 1.00 95.00 85 LEU A O 1
ATOM 663 N N . ASP A 1 86 ? -2.515 5.971 -4.197 1.00 94.88 86 ASP A N 1
ATOM 664 C CA . ASP A 1 86 ? -2.752 6.304 -5.611 1.00 94.88 86 ASP A CA 1
ATOM 665 C C . ASP A 1 86 ? -1.541 6.979 -6.279 1.00 94.88 86 ASP A C 1
ATOM 667 O O . ASP A 1 86 ? -1.376 6.911 -7.493 1.00 94.88 86 ASP A O 1
ATOM 671 N N . SER A 1 87 ? -0.664 7.614 -5.491 1.00 94.06 87 SER A N 1
ATOM 672 C CA . SER A 1 87 ? 0.534 8.299 -6.002 1.00 94.06 87 SER A CA 1
ATOM 673 C C . SER A 1 87 ? 1.683 7.355 -6.371 1.00 94.06 87 SER A C 1
ATOM 675 O O . SER A 1 87 ? 2.678 7.798 -6.943 1.00 94.06 87 SER A O 1
ATOM 677 N N . PHE A 1 88 ? 1.580 6.067 -6.027 1.00 92.69 88 PHE A N 1
ATOM 678 C CA . PHE A 1 88 ? 2.680 5.126 -6.200 1.00 92.69 88 PHE A CA 1
ATOM 679 C C . PHE A 1 88 ? 2.877 4.761 -7.665 1.00 92.69 88 PHE A C 1
ATOM 681 O O . PHE A 1 88 ? 1.968 4.277 -8.342 1.00 92.69 88 PHE A O 1
ATOM 688 N N . THR A 1 89 ? 4.114 4.906 -8.124 1.00 91.44 89 THR A N 1
ATOM 689 C CA . THR A 1 89 ? 4.533 4.555 -9.479 1.00 91.44 89 THR A CA 1
ATOM 690 C C . THR A 1 89 ? 5.784 3.684 -9.453 1.00 91.44 89 THR A C 1
ATOM 692 O O . THR A 1 89 ? 6.492 3.600 -8.449 1.00 91.44 89 THR A O 1
ATOM 695 N N . LEU A 1 90 ? 6.039 2.979 -10.556 1.00 90.25 90 LEU A N 1
ATOM 696 C CA . LEU A 1 90 ? 7.304 2.274 -10.751 1.00 90.25 90 LEU A CA 1
ATOM 697 C C . LEU A 1 90 ? 8.388 3.289 -11.135 1.00 90.25 90 LEU A C 1
ATOM 699 O O . LEU A 1 90 ? 8.144 4.113 -12.015 1.00 90.25 90 LEU A O 1
ATOM 703 N N . GLU A 1 91 ? 9.572 3.191 -10.529 1.00 86.06 91 GLU A N 1
ATOM 704 C CA . GLU A 1 91 ? 10.710 4.076 -10.828 1.00 86.06 91 GLU A CA 1
ATOM 705 C C . GLU A 1 91 ? 11.816 3.362 -11.617 1.00 86.06 91 GLU A C 1
ATOM 707 O O . GLU A 1 91 ? 11.939 3.551 -12.821 1.00 86.06 91 GLU A O 1
ATOM 712 N N . GLU A 1 92 ? 12.632 2.526 -10.973 1.00 85.5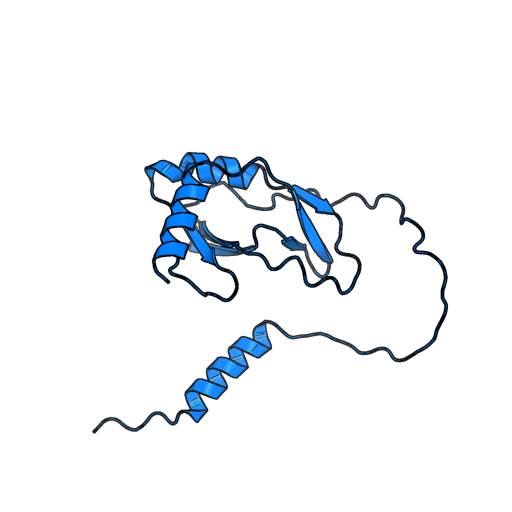0 92 GLU A N 1
ATOM 713 C CA . GLU A 1 92 ? 13.759 1.851 -11.626 1.00 85.50 92 GLU A CA 1
ATOM 714 C C . GLU A 1 92 ? 13.705 0.327 -11.427 1.00 85.50 92 GLU A C 1
ATOM 716 O O . GLU A 1 92 ? 13.268 -0.178 -10.388 1.00 85.50 92 GLU A O 1
ATOM 721 N N . GLU A 1 93 ? 14.119 -0.419 -12.459 1.00 87.25 93 GLU A N 1
ATOM 722 C CA . GLU A 1 93 ? 14.268 -1.878 -12.405 1.00 87.25 93 GLU A CA 1
ATOM 723 C C . GLU A 1 93 ? 15.447 -2.245 -11.489 1.00 87.25 93 GLU A C 1
ATOM 725 O O . GLU A 1 93 ? 16.530 -1.667 -11.576 1.00 87.25 93 GLU A O 1
ATOM 730 N N . ILE A 1 94 ? 15.253 -3.226 -10.609 1.00 84.50 94 ILE A N 1
ATOM 731 C CA . ILE A 1 94 ? 16.278 -3.689 -9.669 1.00 84.50 94 ILE A CA 1
ATOM 732 C C . ILE A 1 94 ? 17.193 -4.680 -10.402 1.00 84.50 94 ILE A C 1
ATOM 734 O O . ILE A 1 94 ? 16.794 -5.818 -10.650 1.00 84.50 94 ILE A O 1
ATOM 738 N N . LEU A 1 95 ? 18.407 -4.241 -10.761 1.00 73.25 95 LEU A N 1
ATOM 739 C CA . LEU A 1 95 ? 19.254 -4.943 -11.737 1.00 73.25 95 LEU A CA 1
ATOM 740 C C . LEU A 1 95 ? 20.093 -6.128 -11.208 1.00 73.25 95 LEU A C 1
ATOM 742 O O . LEU A 1 95 ? 20.390 -6.992 -12.018 1.00 73.25 95 LEU A O 1
ATOM 746 N N . GLU A 1 96 ? 20.467 -6.232 -9.923 1.00 70.69 96 GLU A N 1
ATOM 747 C CA . GLU A 1 96 ? 21.162 -7.415 -9.342 1.00 70.69 96 GLU A CA 1
ATOM 748 C C . GLU A 1 96 ? 21.454 -7.225 -7.836 1.00 70.69 96 GLU A C 1
ATOM 750 O O . GLU A 1 96 ? 21.758 -6.102 -7.450 1.00 70.69 96 GLU A O 1
ATOM 755 N N . ASP A 1 97 ? 21.395 -8.302 -7.022 1.00 51.81 97 ASP A N 1
ATOM 756 C CA . ASP A 1 97 ? 21.909 -8.532 -5.636 1.00 51.81 97 ASP A CA 1
ATOM 757 C C . ASP A 1 97 ? 21.804 -7.437 -4.549 1.00 51.81 97 ASP A C 1
ATOM 759 O O . ASP A 1 97 ? 22.173 -7.654 -3.388 1.00 51.81 97 ASP A O 1
ATOM 763 N N . VAL A 1 98 ? 21.252 -6.271 -4.857 1.00 44.69 98 VAL A N 1
ATOM 764 C CA . VAL A 1 98 ? 20.851 -5.289 -3.865 1.00 44.69 98 VAL A CA 1
ATOM 765 C C . VAL A 1 98 ? 19.641 -5.896 -3.184 1.00 44.69 98 VAL A C 1
ATOM 767 O O . VAL A 1 98 ? 18.570 -5.990 -3.783 1.00 44.69 98 VAL A O 1
ATOM 770 N N . VAL A 1 99 ? 19.833 -6.359 -1.944 1.00 48.25 99 VAL A N 1
ATOM 771 C CA . VAL A 1 99 ? 18.726 -6.692 -1.044 1.00 48.25 99 VAL A CA 1
ATOM 772 C C . VAL A 1 99 ? 17.749 -5.529 -1.175 1.00 48.25 99 VAL A C 1
ATOM 774 O O . VAL A 1 99 ? 18.149 -4.418 -0.807 1.00 48.25 99 VAL A O 1
ATOM 777 N N . PRO A 1 100 ? 16.555 -5.734 -1.772 1.00 48.31 100 PRO A N 1
ATOM 778 C CA . PRO A 1 100 ? 15.622 -4.646 -2.025 1.00 48.31 100 PRO A CA 1
ATOM 779 C C . PRO A 1 100 ? 15.493 -3.910 -0.710 1.00 48.31 100 PRO A C 1
ATOM 781 O O . PRO A 1 100 ? 15.265 -4.581 0.303 1.00 48.31 100 PRO A O 1
ATOM 784 N N . GLY A 1 101 ? 15.793 -2.602 -0.719 1.00 48.34 101 GLY A N 1
ATOM 785 C CA . GLY A 1 101 ? 15.925 -1.802 0.497 1.00 48.34 101 GLY A CA 1
ATOM 786 C C . GLY A 1 101 ? 14.846 -2.247 1.465 1.00 48.34 101 GLY A C 1
ATOM 787 O O . GLY A 1 101 ? 13.677 -2.180 1.096 1.00 48.34 101 GLY A O 1
ATOM 788 N N . ASN A 1 102 ? 15.257 -2.875 2.583 1.00 53.72 102 ASN A N 1
ATOM 789 C CA . ASN A 1 102 ? 14.360 -3.655 3.443 1.00 53.72 102 ASN A CA 1
ATOM 790 C C . ASN A 1 102 ? 13.064 -2.863 3.598 1.00 53.72 102 ASN A C 1
ATOM 792 O O . ASN A 1 102 ? 13.117 -1.784 4.194 1.00 53.72 102 ASN A O 1
ATOM 796 N N . ASN A 1 103 ? 11.959 -3.351 3.013 1.00 57.41 103 ASN A N 1
ATOM 797 C CA . ASN A 1 103 ? 10.687 -2.631 2.987 1.00 57.41 103 ASN A CA 1
ATOM 798 C C . ASN A 1 103 ? 10.287 -2.361 4.430 1.00 57.41 103 ASN A C 1
ATOM 800 O O . ASN A 1 103 ? 9.689 -3.226 5.054 1.00 57.41 103 ASN A O 1
ATOM 804 N N . THR A 1 104 ? 10.647 -1.196 4.976 1.00 69.81 104 THR A N 1
ATOM 805 C CA . THR A 1 104 ? 10.550 -0.943 6.424 1.00 69.81 104 THR A CA 1
ATOM 806 C C . THR A 1 104 ? 9.099 -1.068 6.870 1.00 69.81 104 THR A C 1
ATOM 808 O O . THR A 1 104 ? 8.820 -1.530 7.974 1.00 69.81 104 THR A O 1
ATOM 811 N N . TRP A 1 105 ? 8.197 -0.737 5.947 1.00 80.75 105 TRP A N 1
ATOM 812 C CA . TRP A 1 105 ? 6.767 -0.890 6.064 1.00 80.75 105 TRP A CA 1
ATOM 813 C C . TRP A 1 105 ? 6.205 -1.637 4.865 1.00 80.75 105 TRP A C 1
ATOM 815 O O . TRP A 1 105 ? 6.628 -1.463 3.716 1.00 80.75 105 TRP A O 1
ATOM 825 N N . CYS A 1 106 ? 5.198 -2.433 5.164 1.00 85.94 106 CYS A N 1
ATOM 826 C CA . CYS A 1 106 ? 4.347 -3.087 4.200 1.00 85.94 106 CYS A CA 1
ATOM 827 C C . CYS A 1 106 ? 2.893 -2.705 4.490 1.00 85.94 106 CYS A C 1
ATOM 829 O O . CYS A 1 106 ? 2.537 -2.324 5.610 1.00 85.94 106 CYS A O 1
ATOM 831 N N . VAL A 1 107 ? 2.059 -2.839 3.470 1.00 90.19 107 VAL A N 1
ATOM 832 C CA . VAL A 1 107 ? 0.624 -2.586 3.520 1.00 90.19 107 VAL A CA 1
ATOM 833 C C . VAL A 1 107 ? -0.137 -3.859 3.171 1.00 90.19 107 VAL A C 1
ATOM 835 O O . VAL A 1 107 ? 0.288 -4.648 2.326 1.00 90.19 107 VAL A O 1
ATOM 838 N N . GLU A 1 108 ? -1.249 -4.074 3.860 1.00 92.50 108 GLU A N 1
ATOM 839 C CA . GLU A 1 108 ? -2.258 -5.074 3.545 1.00 92.50 108 GLU A CA 1
ATOM 840 C C . GLU A 1 108 ? -3.559 -4.339 3.242 1.00 92.50 108 GLU A C 1
ATOM 842 O O . GLU A 1 108 ? -4.001 -3.508 4.035 1.00 92.50 108 GLU A O 1
ATOM 847 N N . ILE A 1 109 ? -4.133 -4.620 2.077 1.00 94.19 109 ILE A N 1
ATOM 848 C CA . ILE A 1 109 ? -5.345 -3.981 1.571 1.00 94.19 109 ILE A CA 1
ATOM 849 C C . ILE A 1 109 ? -6.396 -5.066 1.384 1.00 94.19 109 ILE A C 1
ATOM 851 O O . ILE A 1 109 ? -6.159 -6.025 0.648 1.00 94.19 109 ILE A O 1
ATOM 855 N N . GLU A 1 110 ? -7.538 -4.904 2.045 1.00 95.06 110 GLU A N 1
ATOM 856 C CA . GLU A 1 110 ? -8.746 -5.703 1.839 1.00 95.06 110 GLU A CA 1
ATOM 857 C C . GLU A 1 110 ? -9.681 -4.955 0.888 1.00 95.06 110 GLU A C 1
ATOM 859 O O . GLU A 1 110 ? -9.989 -3.775 1.106 1.00 95.06 110 GLU A O 1
ATOM 864 N N . TYR A 1 111 ? -10.161 -5.652 -0.135 1.00 94.44 111 TYR A N 1
ATOM 865 C CA . TYR A 1 111 ? -11.116 -5.139 -1.112 1.00 94.44 111 TYR A CA 1
ATOM 866 C C . TYR A 1 111 ? -12.528 -5.661 -0.833 1.00 94.44 111 TYR A C 1
ATOM 868 O O . TYR A 1 111 ? -12.725 -6.688 -0.181 1.00 94.44 111 TYR A O 1
ATOM 876 N N . SER A 1 112 ? -13.540 -4.960 -1.344 1.00 94.75 112 SER A N 1
ATOM 877 C CA . SER A 1 112 ? -14.952 -5.298 -1.111 1.00 94.75 112 SER A CA 1
ATOM 878 C C . SER A 1 112 ? -15.389 -6.649 -1.694 1.00 94.75 112 SER A C 1
ATOM 880 O O . SER A 1 112 ? -16.395 -7.209 -1.253 1.00 94.75 112 SER A O 1
ATOM 882 N N . ASP A 1 113 ? -14.637 -7.191 -2.652 1.00 92.12 113 ASP A N 1
ATOM 883 C CA . ASP A 1 113 ? -14.825 -8.530 -3.217 1.00 92.12 113 ASP A CA 1
ATOM 884 C C . ASP A 1 113 ? -14.181 -9.644 -2.366 1.00 92.12 113 ASP A C 1
ATOM 886 O O . ASP A 1 113 ? -14.315 -10.828 -2.685 1.00 92.12 113 ASP A O 1
ATOM 890 N N . GLY A 1 114 ? -13.522 -9.277 -1.263 1.00 90.81 114 GLY A N 1
ATOM 891 C CA . GLY A 1 114 ? -12.806 -10.182 -0.370 1.00 90.81 114 GLY A CA 1
ATOM 892 C C . GLY A 1 114 ? -11.393 -10.528 -0.841 1.00 90.81 114 GLY A C 1
ATOM 893 O O . GLY A 1 114 ? -10.770 -11.415 -0.250 1.00 90.81 114 GLY A O 1
ATOM 894 N N . ALA A 1 115 ? -10.881 -9.878 -1.891 1.00 91.06 115 ALA A N 1
ATOM 895 C CA . ALA A 1 115 ? -9.477 -9.982 -2.258 1.00 91.06 115 ALA A CA 1
ATOM 896 C C . ALA A 1 115 ? -8.593 -9.268 -1.227 1.00 91.06 115 ALA A C 1
ATOM 898 O O . ALA A 1 115 ? -8.986 -8.275 -0.614 1.00 91.06 115 ALA A O 1
ATOM 899 N N . PHE A 1 116 ? -7.368 -9.772 -1.070 1.00 89.81 116 PHE A N 1
ATOM 900 C CA . PHE A 1 116 ? -6.348 -9.162 -0.226 1.00 89.81 116 PHE A CA 1
ATOM 901 C C . PHE A 1 116 ? -5.046 -9.023 -1.005 1.00 89.81 116 PHE A C 1
ATOM 903 O O . PHE A 1 116 ? -4.622 -9.961 -1.686 1.00 89.81 116 PHE A O 1
ATOM 910 N N . VAL A 1 117 ? -4.389 -7.876 -0.864 1.00 88.00 117 VAL A N 1
ATOM 911 C CA . VAL A 1 117 ? -3.032 -7.645 -1.370 1.00 88.00 117 VAL A CA 1
ATOM 912 C C . VAL A 1 117 ? -2.134 -7.306 -0.197 1.00 88.00 117 VAL A C 1
ATOM 914 O O . VAL A 1 117 ? -2.505 -6.501 0.650 1.00 88.00 117 VAL A O 1
ATOM 917 N N . LYS A 1 118 ? -0.946 -7.911 -0.161 1.00 87.62 118 LYS A N 1
ATOM 918 C CA . LYS A 1 118 ? 0.095 -7.638 0.829 1.00 87.62 118 LYS A CA 1
ATOM 919 C C . LYS A 1 118 ? 1.368 -7.242 0.093 1.00 87.62 118 LYS A C 1
ATOM 921 O O . LYS A 1 118 ? 1.925 -8.062 -0.633 1.00 87.62 118 LYS A O 1
ATOM 926 N N . GLN A 1 119 ? 1.819 -6.007 0.276 1.00 85.25 119 GLN A N 1
ATOM 927 C CA . GLN A 1 119 ? 2.849 -5.406 -0.572 1.00 85.25 119 GLN A CA 1
ATOM 928 C C . GLN A 1 119 ? 3.785 -4.506 0.240 1.00 85.25 119 GLN A C 1
ATOM 930 O O . GLN A 1 119 ? 3.372 -3.880 1.214 1.00 85.25 119 GLN A O 1
ATOM 935 N N . GLY A 1 120 ? 5.058 -4.452 -0.146 1.00 85.75 120 GLY A N 1
ATOM 936 C CA . GLY A 1 120 ? 6.022 -3.509 0.423 1.00 85.75 120 GLY A CA 1
ATOM 937 C C . GLY A 1 120 ? 5.845 -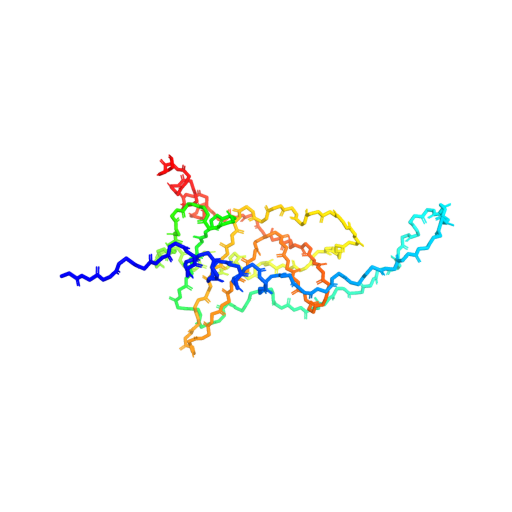2.095 -0.129 1.00 85.75 120 GLY A C 1
ATOM 938 O O . GLY A 1 120 ? 5.424 -1.938 -1.270 1.00 85.75 120 GLY A O 1
ATOM 939 N N . LEU A 1 121 ? 6.190 -1.078 0.665 1.00 88.12 121 LEU A N 1
ATOM 940 C CA . LEU A 1 121 ? 6.050 0.330 0.263 1.00 88.12 121 LEU A CA 1
ATOM 941 C C . LEU A 1 121 ? 7.297 0.929 -0.410 1.00 88.12 121 LEU A C 1
ATOM 943 O O . LEU A 1 121 ? 7.242 2.070 -0.837 1.00 88.12 121 LEU A O 1
ATOM 947 N N . SER A 1 122 ? 8.414 0.204 -0.523 1.00 85.19 122 SER A N 1
ATOM 948 C CA . SER A 1 122 ? 9.611 0.701 -1.236 1.00 85.19 122 SER A CA 1
ATOM 949 C C . SER A 1 122 ? 9.985 -0.106 -2.478 1.00 85.19 122 SER A C 1
ATOM 951 O O . SER A 1 122 ? 10.795 0.346 -3.281 1.00 85.19 122 SER A O 1
ATOM 953 N N . SER A 1 123 ? 9.414 -1.298 -2.658 1.00 85.81 123 SER A N 1
ATOM 954 C CA . SER A 1 123 ? 9.652 -2.129 -3.840 1.00 85.81 123 SER A CA 1
ATOM 955 C C . SER A 1 123 ? 8.525 -3.132 -4.093 1.00 85.81 123 SER A C 1
ATOM 957 O O . SER A 1 123 ? 7.839 -3.585 -3.166 1.00 85.81 123 SER A O 1
ATOM 959 N N . ILE A 1 124 ? 8.371 -3.521 -5.359 1.00 84.25 124 ILE A N 1
ATOM 960 C CA . ILE A 1 124 ? 7.417 -4.532 -5.831 1.00 84.25 124 ILE A CA 1
ATOM 961 C C . ILE A 1 124 ? 8.073 -5.485 -6.832 1.00 84.25 124 ILE A C 1
ATOM 963 O O . ILE A 1 124 ? 9.042 -5.133 -7.497 1.00 84.25 124 ILE A O 1
ATOM 967 N N . LYS A 1 125 ? 7.539 -6.706 -6.947 1.00 83.50 125 LYS A N 1
ATOM 968 C CA . LYS A 1 125 ? 7.847 -7.615 -8.056 1.00 83.50 125 LYS A CA 1
ATOM 969 C C . LYS A 1 125 ? 6.691 -7.635 -9.045 1.00 83.50 125 LYS A C 1
ATOM 971 O O . LYS A 1 125 ? 5.556 -7.897 -8.654 1.00 83.50 125 LYS A O 1
ATOM 976 N N . VAL A 1 126 ? 6.996 -7.415 -10.318 1.00 82.69 126 VAL A N 1
ATOM 977 C CA . VAL A 1 126 ? 6.055 -7.539 -11.434 1.00 82.69 126 VAL A CA 1
ATOM 978 C C . VAL A 1 126 ? 6.550 -8.682 -12.314 1.00 82.69 126 VAL A C 1
ATOM 980 O O . VAL A 1 126 ? 7.536 -8.554 -13.038 1.00 82.69 126 VAL A O 1
ATOM 983 N N . GLY A 1 127 ? 5.902 -9.842 -12.198 1.00 83.88 127 GLY A N 1
ATOM 984 C CA . GLY A 1 127 ? 6.461 -11.091 -12.717 1.00 83.88 127 GLY A CA 1
ATOM 985 C C . GLY A 1 127 ? 7.756 -11.452 -11.981 1.00 83.88 127 GLY A C 1
ATOM 986 O O . GLY A 1 127 ? 7.782 -11.466 -10.751 1.00 83.88 127 GLY A O 1
ATOM 987 N N . ASP A 1 128 ? 8.828 -11.706 -12.732 1.00 82.31 128 ASP A N 1
ATOM 988 C CA . ASP A 1 128 ? 10.147 -12.049 -12.179 1.00 82.31 128 ASP A CA 1
ATOM 989 C C 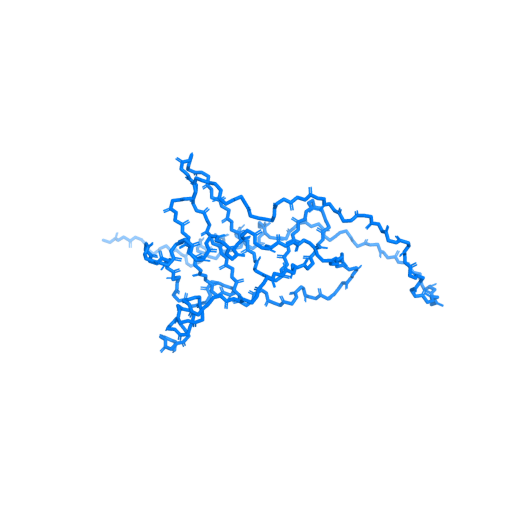. ASP A 1 128 ? 11.051 -10.823 -11.952 1.00 82.31 128 ASP A C 1
ATOM 991 O O . ASP A 1 128 ? 12.156 -10.953 -11.425 1.00 82.31 128 ASP A O 1
ATOM 995 N N . THR A 1 129 ? 10.584 -9.627 -12.319 1.00 84.69 129 THR A N 1
ATOM 996 C CA . THR A 1 129 ? 11.367 -8.390 -12.262 1.00 84.69 129 THR A CA 1
ATOM 997 C C . THR A 1 129 ? 10.986 -7.554 -11.041 1.00 84.69 129 THR A C 1
ATOM 999 O O . THR A 1 129 ? 9.807 -7.295 -10.795 1.00 84.69 129 THR A O 1
ATOM 1002 N N . GLY A 1 130 ? 11.986 -7.133 -10.261 1.00 85.75 130 GLY A N 1
ATOM 1003 C CA . GLY A 1 130 ? 11.811 -6.202 -9.147 1.00 85.75 130 GLY A CA 1
ATOM 1004 C C . GLY A 1 130 ? 11.889 -4.747 -9.604 1.00 85.75 130 GLY A C 1
ATOM 1005 O O . GLY A 1 130 ? 12.683 -4.425 -10.482 1.00 85.75 130 GLY A O 1
ATOM 1006 N N . TYR A 1 131 ? 11.102 -3.880 -8.978 1.00 86.00 131 TYR A N 1
ATOM 1007 C CA . TYR A 1 131 ? 11.089 -2.439 -9.222 1.00 86.00 131 TYR A CA 1
ATOM 1008 C C . TYR A 1 131 ? 11.087 -1.678 -7.896 1.00 86.00 131 TYR A C 1
ATOM 1010 O O . TYR A 1 131 ? 10.421 -2.107 -6.944 1.00 86.00 131 TYR A O 1
ATOM 1018 N N . TYR A 1 132 ? 11.799 -0.552 -7.839 1.00 87.31 132 TYR A N 1
ATOM 1019 C CA . TYR A 1 132 ? 11.592 0.439 -6.783 1.00 87.31 132 TYR A CA 1
ATOM 1020 C C . TYR A 1 132 ? 10.302 1.221 -7.029 1.00 87.31 132 TYR A C 1
ATOM 1022 O O . TYR A 1 132 ? 9.830 1.337 -8.165 1.00 87.31 132 TYR A O 1
ATOM 1030 N N . LEU A 1 133 ? 9.724 1.710 -5.936 1.00 88.50 133 LEU A N 1
ATOM 1031 C CA . LEU A 1 133 ? 8.512 2.515 -5.953 1.00 88.50 133 LEU A CA 1
ATOM 1032 C C . LEU A 1 133 ? 8.863 3.976 -5.683 1.00 88.50 133 LEU A C 1
ATOM 1034 O O . LEU A 1 133 ? 9.509 4.260 -4.674 1.00 88.50 133 LEU A O 1
ATOM 1038 N N . ASP A 1 134 ? 8.377 4.868 -6.541 1.00 89.88 134 ASP A N 1
ATOM 1039 C CA . ASP A 1 134 ? 8.332 6.308 -6.280 1.00 89.88 134 ASP A CA 1
ATOM 1040 C C . ASP A 1 134 ? 6.916 6.701 -5.844 1.00 89.88 134 ASP A C 1
ATOM 1042 O O . ASP A 1 134 ? 5.930 6.071 -6.243 1.00 89.88 134 ASP A O 1
ATOM 1046 N N . TYR A 1 135 ? 6.817 7.704 -4.978 1.00 90.75 135 TYR A N 1
ATOM 1047 C CA . TYR A 1 135 ? 5.563 8.129 -4.363 1.00 90.75 135 TYR A CA 1
ATOM 1048 C C . TYR A 1 135 ? 5.664 9.545 -3.791 1.00 90.75 135 TYR A C 1
ATOM 1050 O O . TYR A 1 135 ? 6.729 10.016 -3.379 1.00 90.75 135 TYR A O 1
ATOM 1058 N N . ASP A 1 136 ? 4.515 10.210 -3.671 1.00 91.88 136 ASP A N 1
ATOM 1059 C CA . ASP A 1 136 ? 4.439 11.510 -3.010 1.00 91.88 136 ASP A CA 1
ATOM 1060 C C . ASP A 1 136 ? 4.770 11.412 -1.515 1.00 91.88 136 ASP A C 1
ATOM 1062 O O . ASP A 1 136 ? 4.664 10.364 -0.877 1.00 91.88 136 ASP A O 1
ATOM 1066 N N . GLN A 1 137 ? 5.136 12.543 -0.908 1.00 90.75 137 GLN A N 1
ATOM 1067 C CA . GLN A 1 137 ? 5.465 12.602 0.517 1.00 90.75 137 GLN A CA 1
ATOM 1068 C C . GLN A 1 137 ? 4.392 11.917 1.389 1.00 90.75 137 GLN A C 1
ATOM 1070 O O . GLN A 1 137 ? 3.218 12.280 1.286 1.00 90.75 137 GLN A O 1
ATOM 1075 N N . PRO A 1 138 ? 4.778 10.992 2.296 1.00 91.25 138 PRO A N 1
ATOM 1076 C CA . PRO A 1 138 ? 3.810 10.294 3.126 1.00 91.25 138 PRO A CA 1
ATOM 1077 C C . PRO A 1 138 ? 2.995 11.267 3.983 1.00 91.25 138 PRO A C 1
ATOM 1079 O O . PRO A 1 138 ? 3.580 12.191 4.575 1.00 91.25 138 PRO A O 1
ATOM 1082 N N . PRO A 1 139 ? 1.678 11.042 4.119 1.00 94.00 139 PRO A N 1
ATOM 1083 C CA . PRO A 1 139 ? 0.815 11.919 4.887 1.00 94.00 139 PRO A CA 1
ATOM 1084 C C . PRO A 1 139 ? 1.175 11.920 6.375 1.00 94.00 139 PRO A C 1
ATOM 1086 O O . PRO A 1 139 ? 1.755 10.975 6.923 1.00 94.00 139 PRO A O 1
ATOM 1089 N N . GLU A 1 140 ? 0.809 12.993 7.076 1.00 93.81 140 GLU A N 1
ATOM 1090 C CA . GLU A 1 140 ? 1.115 13.126 8.505 1.00 93.81 140 GLU A CA 1
ATOM 1091 C C . GLU A 1 140 ? 0.390 12.068 9.346 1.00 93.81 140 GLU A C 1
ATOM 1093 O O . GLU A 1 140 ? 0.910 11.631 10.378 1.00 93.81 140 GLU A O 1
ATOM 1098 N N . CYS A 1 141 ? -0.796 11.626 8.914 1.00 91.94 141 CYS A N 1
ATOM 1099 C CA . CYS A 1 141 ? -1.511 10.534 9.568 1.00 91.94 141 CYS A CA 1
ATOM 1100 C C . CYS A 1 141 ? -0.717 9.220 9.504 1.00 91.94 141 CYS A C 1
ATOM 1102 O O . CYS A 1 141 ? -0.567 8.572 10.539 1.00 91.94 141 CYS A O 1
ATOM 1104 N N . PHE A 1 142 ? -0.100 8.887 8.365 1.00 91.06 142 PHE A N 1
ATOM 1105 C CA . PHE A 1 142 ? 0.776 7.720 8.238 1.00 91.06 142 PHE A CA 1
ATOM 1106 C C . PHE A 1 142 ? 1.938 7.783 9.232 1.00 91.06 142 PHE A C 1
ATOM 1108 O O . PHE A 1 142 ? 2.119 6.858 10.021 1.00 91.06 142 PHE A O 1
ATOM 1115 N N . LYS A 1 143 ? 2.669 8.907 9.276 1.00 88.25 143 LYS A N 1
ATOM 1116 C CA . LYS A 1 143 ? 3.806 9.097 10.199 1.00 88.25 143 LYS A CA 1
ATOM 1117 C C . LYS A 1 143 ? 3.403 8.899 11.662 1.00 88.25 143 LYS A C 1
ATOM 1119 O O . LYS A 1 143 ? 4.150 8.286 12.428 1.00 88.25 143 LYS A O 1
ATOM 1124 N N . LYS A 1 144 ? 2.226 9.396 12.057 1.00 88.06 144 LYS A N 1
ATOM 1125 C CA . LYS A 1 144 ? 1.675 9.216 13.412 1.00 88.06 144 LYS A CA 1
ATOM 1126 C C . LYS A 1 144 ? 1.337 7.756 13.704 1.00 88.06 144 LYS A C 1
ATOM 1128 O O . LYS A 1 144 ? 1.726 7.274 14.766 1.00 88.06 144 LYS A O 1
ATOM 1133 N N . LEU A 1 145 ? 0.666 7.074 12.773 1.00 86.38 145 LEU A N 1
ATOM 1134 C CA . LEU A 1 145 ? 0.295 5.660 12.899 1.00 86.38 145 LEU A CA 1
ATOM 1135 C C . LEU A 1 145 ? 1.539 4.791 13.120 1.00 86.38 145 LEU A C 1
ATOM 1137 O O . LEU A 1 145 ? 1.612 4.049 14.097 1.00 86.38 145 LEU A O 1
ATOM 1141 N N . ILE A 1 146 ? 2.563 4.958 12.280 1.00 80.81 146 ILE A N 1
ATOM 1142 C CA . ILE A 1 146 ? 3.777 4.140 12.380 1.00 80.81 146 ILE A CA 1
ATOM 1143 C C . ILE A 1 146 ? 4.653 4.497 13.593 1.00 80.81 146 ILE A C 1
ATOM 1145 O O . ILE A 1 146 ? 5.309 3.631 14.174 1.00 80.81 146 ILE A O 1
ATOM 1149 N N . SER A 1 147 ? 4.643 5.761 14.031 1.00 77.19 147 SER A N 1
ATOM 1150 C CA . SER A 1 147 ? 5.369 6.179 15.241 1.00 77.19 147 SER A CA 1
ATOM 1151 C C . SER A 1 147 ? 4.783 5.544 16.501 1.00 77.19 147 SER A C 1
ATOM 1153 O O . SER A 1 147 ? 5.527 5.202 17.417 1.00 77.19 147 SER A O 1
ATOM 1155 N N . GLN A 1 148 ? 3.461 5.359 16.550 1.00 69.31 148 GLN A N 1
ATOM 1156 C CA . GLN A 1 148 ? 2.789 4.692 17.666 1.00 69.31 148 GLN A CA 1
ATOM 1157 C C . GLN A 1 148 ? 3.166 3.210 17.739 1.00 69.31 148 GLN A C 1
ATOM 1159 O O . GLN A 1 148 ? 3.499 2.736 18.820 1.00 69.31 148 GLN A O 1
ATOM 1164 N N . SER A 1 149 ? 3.228 2.508 16.604 1.00 67.81 149 SER A N 1
ATOM 1165 C CA . SER A 1 149 ? 3.641 1.096 16.584 1.00 67.81 149 SER A CA 1
ATOM 1166 C C . SER A 1 149 ? 5.095 0.848 16.989 1.00 67.81 149 SER A C 1
ATOM 1168 O O . SER A 1 149 ? 5.390 -0.212 17.530 1.00 67.81 149 SER A O 1
ATOM 1170 N N . ILE A 1 150 ? 6.010 1.798 16.752 1.00 60.47 150 ILE A N 1
ATOM 1171 C CA . ILE A 1 150 ? 7.424 1.660 17.152 1.00 60.47 150 ILE A CA 1
ATOM 1172 C C . ILE A 1 150 ? 7.599 1.864 18.666 1.00 60.47 150 ILE A C 1
ATOM 1174 O O . ILE A 1 150 ? 8.501 1.287 19.262 1.00 60.47 150 ILE A O 1
ATOM 1178 N N . LEU A 1 151 ? 6.743 2.673 19.298 1.00 51.97 151 LEU A N 1
ATOM 1179 C CA . LEU A 1 151 ? 6.820 2.987 20.731 1.00 51.97 151 LEU A CA 1
ATOM 1180 C C . LEU A 1 151 ? 6.221 1.899 21.639 1.00 51.97 151 LEU A C 1
ATOM 1182 O O . LEU A 1 151 ? 6.370 1.986 22.857 1.00 51.97 151 LEU A O 1
ATOM 1186 N N . GLU A 1 152 ? 5.540 0.903 21.069 1.00 47.94 152 GLU A N 1
ATOM 1187 C CA . GLU A 1 152 ? 4.976 -0.239 21.802 1.00 47.94 152 GLU A CA 1
ATOM 1188 C C . GLU A 1 152 ? 5.925 -1.456 21.884 1.00 47.94 152 GLU A C 1
ATOM 1190 O O . GLU A 1 152 ? 5.549 -2.479 22.461 1.00 47.94 152 GLU A O 1
ATOM 1195 N N . ILE A 1 153 ? 7.149 -1.341 21.345 1.00 42.78 153 ILE A N 1
ATOM 1196 C CA . ILE A 1 153 ? 8.236 -2.339 21.421 1.00 42.78 153 ILE A CA 1
ATOM 1197 C C . ILE A 1 153 ? 9.229 -1.948 22.523 1.00 42.78 153 ILE A C 1
ATOM 1199 O O . ILE A 1 153 ? 9.601 -2.840 23.322 1.00 42.78 153 ILE A O 1
#

Radius of gyration: 19.66 Å; chains: 1; bounding box: 50×48×53 Å

Foldseek 3Di:
DDDDPDVVVVVVVVVVVVVVVDDDDDDDDDDDDDDDPDPPPCPDDDPDQPDDLPQWDWKWKAFFPNPWDIFTQDPVCSVVVSVFSRFKDFDDWDDDDPPQPRLRMWMWTAGPVRDIDIGGPQWDDDDNIITGIDTDDRDPSVVVRVVVRVVVD

Secondary structure (DSSP, 8-state):
------HHHHHHHHHHHHTTT----PPPP-------------PPPP---SS--TTEEEEEEEEGGG-S--EEPPGGGHHHHHHHHHT-EEEEE--SS------SEEEEEEETTS-EEEEESSEEEETTEEEEEE-PPPPHHHHHHHHHHHHT-